Protein AF-A0A392N6J4-F1 (afdb_monomer_lite)

Foldseek 3Di:
DPPPDPPPPCPVVNVLVVVVVVVVVVCVVPVDDDPCPCVVVVVVVVVPPDPCDLVNLLVVLVVLQVPCVPPPVCVVLPNDDSVDCSVVVVCVVVPSVVVVVVVVD

Organism: NCBI:txid97028

Radius of gyration: 23.31 Å; chains: 1; bounding box: 40×46×61 Å

Structure (mmCIF, N/CA/C/O backbone):
data_AF-A0A392N6J4-F1
#
_entry.id   AF-A0A392N6J4-F1
#
loop_
_atom_site.group_PDB
_atom_site.id
_atom_site.type_symbol
_atom_site.label_atom_id
_atom_site.label_alt_id
_atom_site.label_comp_id
_atom_site.label_asym_id
_atom_site.label_entity_id
_atom_site.label_seq_id
_atom_site.pdbx_PDB_ins_code
_atom_site.Cartn_x
_atom_site.Cartn_y
_atom_site.Cartn_z
_atom_site.occupancy
_atom_site.B_iso_or_equiv
_atom_site.auth_seq_id
_atom_site.auth_comp_id
_atom_site.auth_asym_id
_atom_site.auth_atom_id
_atom_site.pdbx_PDB_model_num
ATOM 1 N N . ASP A 1 1 ? -14.105 35.590 29.726 1.00 41.31 1 ASP A N 1
ATOM 2 C CA . ASP A 1 1 ? -13.011 34.597 29.746 1.00 41.31 1 ASP A CA 1
ATOM 3 C C . ASP A 1 1 ? -13.447 33.205 30.190 1.00 41.31 1 ASP A C 1
ATOM 5 O O . ASP A 1 1 ? -13.106 32.830 31.295 1.00 41.31 1 ASP A O 1
ATOM 9 N N . LEU A 1 2 ? -14.168 32.416 29.380 1.00 47.69 2 LEU A N 1
ATOM 10 C CA . LEU A 1 2 ? -14.352 30.972 29.651 1.00 47.69 2 LEU A CA 1
ATOM 11 C C . LEU A 1 2 ? -14.646 30.183 28.356 1.00 47.69 2 LEU A C 1
ATOM 13 O O . LEU A 1 2 ? -15.606 29.426 28.284 1.00 47.69 2 LEU A O 1
ATOM 17 N N . TYR A 1 3 ? -13.824 30.348 27.320 1.00 48.25 3 TYR A N 1
ATOM 18 C CA . TYR A 1 3 ? -13.610 29.245 26.379 1.00 48.25 3 TYR A CA 1
ATOM 19 C C . TYR A 1 3 ? -12.363 28.529 26.881 1.00 48.25 3 TYR A C 1
ATOM 21 O O . TYR A 1 3 ? -11.241 28.928 26.582 1.00 48.25 3 TYR A O 1
ATOM 29 N N . GLN A 1 4 ? -12.583 27.565 27.780 1.00 53.91 4 GLN A N 1
ATOM 30 C CA . GLN A 1 4 ? -11.541 26.632 28.188 1.00 53.91 4 GLN A CA 1
ATOM 31 C C . GLN A 1 4 ? -11.026 25.954 26.924 1.00 53.91 4 GLN A C 1
ATOM 33 O O . GLN A 1 4 ? -11.802 25.464 26.106 1.00 53.91 4 GLN A O 1
ATOM 38 N N . ASN A 1 5 ? -9.716 26.045 26.768 1.00 51.06 5 ASN A N 1
ATOM 39 C CA . ASN A 1 5 ? -8.954 25.605 25.625 1.00 51.06 5 ASN A CA 1
ATOM 40 C C . ASN A 1 5 ? -9.282 24.134 25.315 1.00 51.06 5 ASN A C 1
ATOM 42 O O . ASN A 1 5 ? -8.931 23.252 26.091 1.00 51.06 5 ASN A O 1
ATOM 46 N N . THR A 1 6 ? -9.978 23.860 24.210 1.00 55.69 6 THR A N 1
ATOM 47 C CA . THR A 1 6 ? -10.277 22.488 23.755 1.00 55.69 6 THR A CA 1
ATOM 48 C C . THR A 1 6 ? -9.091 21.844 23.026 1.00 55.69 6 THR A C 1
ATOM 50 O O . THR A 1 6 ? -9.283 20.869 22.310 1.00 55.69 6 THR A O 1
ATOM 53 N N . ASP A 1 7 ? -7.885 22.393 23.205 1.00 55.31 7 ASP A N 1
ATOM 54 C CA . ASP A 1 7 ? -6.596 21.792 22.833 1.00 55.31 7 ASP A CA 1
ATOM 55 C C . ASP A 1 7 ? -6.010 20.909 23.951 1.00 55.31 7 ASP A C 1
ATOM 57 O O . ASP A 1 7 ? -4.861 20.476 23.866 1.00 55.31 7 ASP A O 1
ATOM 61 N N . GLU A 1 8 ? -6.765 20.611 25.017 1.00 61.53 8 GLU A N 1
ATOM 62 C CA . GLU A 1 8 ? -6.429 19.463 25.864 1.00 61.53 8 GLU A CA 1
ATOM 63 C C . GLU A 1 8 ? -6.686 18.189 25.057 1.00 61.53 8 GLU A C 1
ATOM 65 O O . GLU A 1 8 ? -7.783 17.628 25.049 1.00 61.53 8 GLU A O 1
ATOM 70 N N . GLU A 1 9 ? -5.655 17.774 24.321 1.00 62.19 9 GLU A N 1
ATOM 71 C CA . GLU A 1 9 ? -5.562 16.477 23.673 1.00 62.19 9 GLU A CA 1
ATOM 72 C C . GLU A 1 9 ? -5.926 15.416 24.716 1.00 62.19 9 GLU A C 1
ATOM 74 O O . GLU A 1 9 ? -5.193 15.173 25.678 1.00 62.19 9 GLU A O 1
ATOM 79 N N . VAL A 1 10 ? -7.132 14.858 24.594 1.00 66.50 10 VAL A N 1
ATOM 80 C CA . VAL A 1 10 ? -7.618 13.849 25.529 1.00 66.50 10 VAL A CA 1
ATOM 81 C C . VAL A 1 10 ? -6.700 12.648 25.383 1.00 66.50 10 VAL A C 1
ATOM 83 O O . VAL A 1 10 ? -6.798 11.907 24.406 1.00 66.50 10 VAL A O 1
ATOM 86 N N . ASP A 1 11 ? -5.818 12.466 26.366 1.00 72.81 11 ASP A N 1
ATOM 87 C CA . ASP A 1 11 ? -4.921 11.322 26.421 1.00 72.81 11 ASP A CA 1
ATOM 88 C C . ASP A 1 11 ? -5.754 10.043 26.282 1.00 72.81 11 ASP A C 1
ATOM 90 O O . ASP A 1 11 ? -6.692 9.778 27.047 1.00 72.81 11 ASP A O 1
ATOM 94 N N . PHE A 1 12 ? -5.438 9.258 25.256 1.00 73.69 12 PHE A N 1
ATOM 95 C CA . PHE A 1 12 ? -6.169 8.044 24.931 1.00 73.69 12 PHE A CA 1
ATOM 96 C C . PHE A 1 12 ? -6.199 7.082 26.127 1.00 73.69 12 PHE A C 1
ATOM 98 O O . PHE A 1 12 ? -7.211 6.420 26.380 1.00 73.69 12 PHE A O 1
ATOM 105 N N . GLU A 1 13 ? -5.127 7.054 26.927 1.00 75.06 13 GLU A N 1
ATOM 106 C CA . GLU A 1 13 ? -5.066 6.244 28.139 1.00 75.06 13 GLU A CA 1
ATOM 107 C C . GLU A 1 13 ? -6.063 6.733 29.203 1.00 75.06 13 GLU A C 1
ATOM 109 O O . GLU A 1 13 ? -6.730 5.925 29.864 1.00 75.06 13 GLU A O 1
ATOM 114 N N . LEU A 1 14 ? -6.223 8.051 29.343 1.00 78.06 14 LEU A N 1
ATOM 115 C CA . LEU A 1 14 ? -7.209 8.657 30.230 1.00 78.06 14 LEU A CA 1
ATOM 116 C C . LEU A 1 14 ? -8.639 8.326 29.783 1.00 78.06 14 LEU A C 1
ATOM 118 O O . LEU A 1 14 ? -9.451 7.902 30.612 1.00 78.06 14 LEU A O 1
ATOM 122 N N . PHE A 1 15 ? -8.933 8.436 28.485 1.00 82.12 15 PHE A N 1
ATOM 123 C CA . PHE A 1 15 ? -10.226 8.044 27.920 1.00 82.12 15 PHE A CA 1
ATOM 124 C C . PHE A 1 15 ? -10.555 6.575 28.226 1.00 82.12 15 PHE A C 1
ATOM 126 O O . PHE A 1 15 ? -11.631 6.275 28.755 1.00 82.12 15 PHE A O 1
ATOM 133 N N . LEU A 1 16 ? -9.615 5.656 27.977 1.00 80.94 16 LEU A N 1
ATOM 134 C CA . LEU A 1 16 ? -9.808 4.230 28.248 1.00 80.94 16 LEU A CA 1
ATOM 135 C C . LEU A 1 16 ? -10.042 3.949 29.735 1.00 80.94 16 LEU A C 1
ATOM 137 O O . LEU A 1 16 ? -10.940 3.179 30.088 1.00 80.94 16 LEU A O 1
ATOM 141 N N . LYS A 1 17 ? -9.280 4.595 30.625 1.00 78.50 17 LYS A N 1
ATOM 142 C CA . LYS A 1 17 ? -9.464 4.472 32.080 1.00 78.50 17 LYS A CA 1
ATOM 143 C C . LYS A 1 17 ? -10.861 4.912 32.510 1.00 78.50 17 LYS A C 1
ATOM 145 O O . LYS A 1 17 ? -11.483 4.236 33.333 1.00 78.50 17 LYS A O 1
ATOM 150 N N . VAL A 1 18 ? -11.361 6.026 31.975 1.00 83.00 18 VAL A N 1
ATOM 151 C CA . VAL A 1 18 ? -12.706 6.534 32.287 1.00 83.00 18 VAL A CA 1
ATOM 152 C C . VAL A 1 18 ? -13.783 5.598 31.736 1.00 83.00 18 VAL A C 1
ATOM 154 O O . VAL A 1 18 ? -14.699 5.228 32.472 1.00 83.00 18 VAL A O 1
ATOM 157 N N . TYR A 1 19 ? -13.644 5.142 30.490 1.00 80.19 19 TYR A N 1
ATOM 158 C CA . TYR A 1 19 ? -14.582 4.214 29.858 1.00 80.19 19 TYR A CA 1
ATOM 159 C 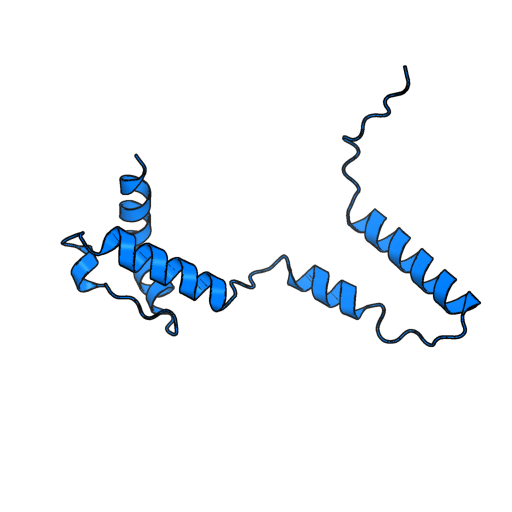C . TYR A 1 19 ? -14.698 2.888 30.625 1.00 80.19 19 TYR A C 1
ATOM 161 O O . TYR A 1 19 ? -15.805 2.439 30.929 1.00 80.19 19 TYR A O 1
ATOM 169 N N . LEU A 1 20 ? -13.566 2.292 31.018 1.00 78.81 20 LEU A N 1
ATOM 170 C CA . LEU A 1 20 ? -13.549 1.057 31.806 1.00 78.81 20 LEU A CA 1
ATOM 171 C C . LEU A 1 20 ? -14.256 1.235 33.153 1.00 78.81 20 LEU A C 1
ATOM 173 O O . LEU A 1 20 ? -15.054 0.384 33.542 1.00 78.81 20 LEU A O 1
ATOM 177 N N . LYS A 1 21 ? -14.013 2.353 33.848 1.00 81.00 21 LYS A N 1
ATOM 178 C CA . LYS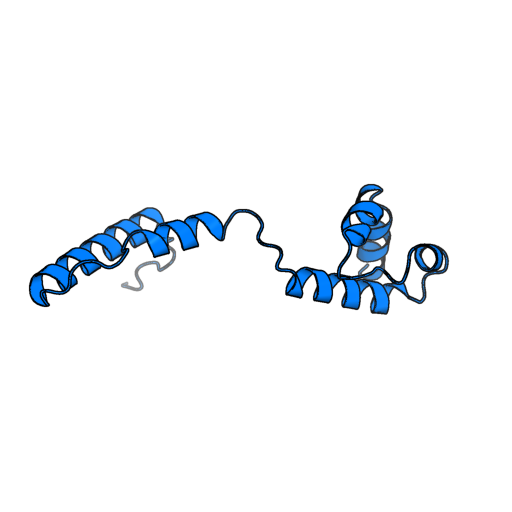 A 1 21 ? -14.692 2.671 35.116 1.00 81.00 21 LYS A CA 1
ATOM 179 C C . LYS A 1 21 ? -16.201 2.838 34.942 1.00 81.00 21 LYS A C 1
ATOM 181 O O . LYS A 1 21 ? -16.970 2.404 35.796 1.00 81.00 21 LYS A O 1
ATOM 186 N N . LEU A 1 22 ? -16.637 3.454 33.847 1.00 81.81 22 LEU A N 1
ATOM 187 C CA . LEU A 1 22 ? -18.057 3.629 33.560 1.00 81.81 22 LEU A CA 1
ATOM 188 C C . LEU A 1 22 ? -18.734 2.287 33.255 1.00 81.81 22 LEU A C 1
ATOM 190 O O . LEU A 1 22 ? -19.823 2.015 33.757 1.00 81.81 22 LEU A O 1
ATOM 194 N N . GLN A 1 23 ? -18.072 1.416 32.492 1.00 73.31 23 GLN A N 1
ATOM 195 C CA . GLN A 1 23 ? -18.593 0.094 32.155 1.00 73.31 23 GLN A CA 1
ATOM 196 C C . GLN A 1 23 ? -18.694 -0.821 33.385 1.00 73.31 23 GLN A C 1
ATOM 198 O O . GLN A 1 23 ? -19.703 -1.506 33.556 1.00 73.31 23 GLN A O 1
ATOM 203 N N . THR A 1 24 ? -17.700 -0.815 34.283 1.00 70.88 24 THR A N 1
ATOM 204 C CA . THR A 1 24 ? -17.785 -1.584 35.538 1.00 70.88 24 THR A CA 1
ATOM 205 C C . THR A 1 24 ? -18.926 -1.094 36.428 1.00 70.88 24 THR A C 1
ATOM 207 O O . THR A 1 24 ? -19.634 -1.909 37.022 1.00 70.88 24 THR A O 1
ATOM 210 N N . PHE A 1 25 ? -19.160 0.218 36.471 1.00 70.81 25 PHE A N 1
ATOM 211 C C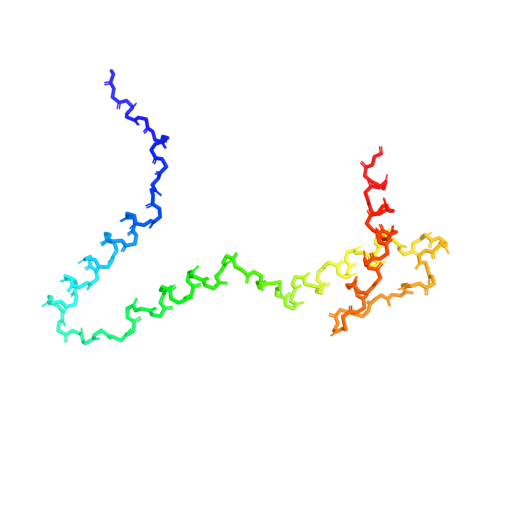A . PHE A 1 25 ? -20.249 0.817 37.240 1.00 70.81 25 PHE A CA 1
ATOM 212 C C . PHE A 1 25 ? -21.637 0.573 36.622 1.00 70.81 25 PHE A C 1
ATOM 214 O O . PHE A 1 25 ? -22.614 0.353 37.336 1.00 70.81 25 PHE A O 1
ATOM 221 N N . ALA A 1 26 ? -21.747 0.564 35.292 1.00 68.06 26 ALA A N 1
ATOM 222 C CA . ALA A 1 26 ? -22.987 0.215 34.600 1.00 68.06 26 ALA A CA 1
ATOM 223 C C . ALA A 1 26 ? -23.362 -1.263 34.818 1.00 68.06 26 ALA A C 1
ATOM 225 O O . ALA A 1 26 ? -24.528 -1.585 35.067 1.00 68.06 26 ALA A O 1
ATOM 226 N N . ASN A 1 27 ? -22.369 -2.156 34.798 1.00 63.03 27 ASN A N 1
ATOM 227 C CA . ASN A 1 27 ? -22.570 -3.586 35.035 1.00 63.03 27 ASN A CA 1
ATOM 228 C C . ASN A 1 27 ? -22.983 -3.886 36.487 1.00 63.03 27 ASN A C 1
ATOM 230 O O . ASN A 1 27 ? -23.817 -4.763 36.711 1.00 63.03 27 ASN A O 1
ATOM 234 N N . SER A 1 28 ? -22.476 -3.132 37.473 1.00 62.72 28 SER A N 1
ATOM 235 C CA . SER A 1 28 ? -22.867 -3.315 38.881 1.00 62.72 28 SER A CA 1
ATOM 236 C C . SER A 1 28 ? -24.318 -2.911 39.167 1.00 62.72 28 SER A C 1
ATOM 238 O O . SER A 1 28 ? -24.945 -3.488 40.051 1.00 62.72 28 SER A O 1
ATOM 240 N N . ARG A 1 29 ? -24.883 -1.967 38.399 1.00 63.78 29 ARG A N 1
ATOM 241 C CA . ARG A 1 29 ? -26.292 -1.549 38.524 1.00 63.78 29 ARG A CA 1
ATOM 242 C C . ARG A 1 29 ? -27.283 -2.433 37.768 1.00 63.78 29 ARG A C 1
ATOM 244 O O . ARG A 1 29 ? -28.452 -2.457 38.133 1.00 63.78 29 ARG A O 1
ATOM 251 N N . THR A 1 30 ? -26.848 -3.116 36.710 1.00 60.91 30 THR A N 1
ATOM 252 C CA . THR A 1 30 ? -27.745 -3.840 35.786 1.00 60.91 30 THR A CA 1
ATOM 253 C C . THR A 1 30 ? -27.665 -5.363 35.904 1.00 60.91 30 THR A C 1
ATOM 255 O O . THR A 1 30 ? -28.425 -6.061 35.239 1.00 60.91 30 THR A O 1
ATOM 258 N N . GLY A 1 31 ? -26.767 -5.901 36.741 1.00 56.06 31 GLY A N 1
ATOM 259 C CA . GLY A 1 31 ? -26.637 -7.346 36.976 1.00 56.06 31 GLY A CA 1
ATOM 260 C C . GLY A 1 31 ? -26.163 -8.152 35.758 1.00 56.06 31 GLY A C 1
ATOM 261 O O . GLY A 1 31 ? -26.161 -9.380 35.801 1.00 56.06 31 GLY A O 1
ATOM 262 N N . SER A 1 32 ? -25.753 -7.491 34.671 1.00 57.31 32 SER A N 1
ATOM 263 C CA . SER A 1 32 ? -25.222 -8.151 33.478 1.00 57.31 32 SER A CA 1
ATOM 264 C C . SER A 1 32 ? -23.753 -8.522 33.677 1.00 57.31 32 SER A C 1
ATOM 266 O O . SER A 1 32 ? -22.904 -7.658 33.902 1.00 57.31 32 SER A O 1
ATOM 268 N N . SER A 1 33 ? -23.434 -9.818 33.575 1.00 57.00 33 SER A N 1
ATOM 269 C CA . SER A 1 33 ? -22.046 -10.292 33.555 1.00 57.00 33 SER A CA 1
ATOM 270 C C . SER A 1 33 ? -21.267 -9.653 32.398 1.00 57.00 33 SER A C 1
ATOM 272 O O . SER A 1 33 ? -21.792 -9.573 31.283 1.00 57.00 33 SER A O 1
ATOM 274 N N . PRO A 1 34 ? -20.005 -9.239 32.616 1.00 56.53 34 PRO A N 1
ATOM 275 C CA . PRO A 1 34 ? -19.225 -8.546 31.605 1.00 56.53 34 PRO A CA 1
ATOM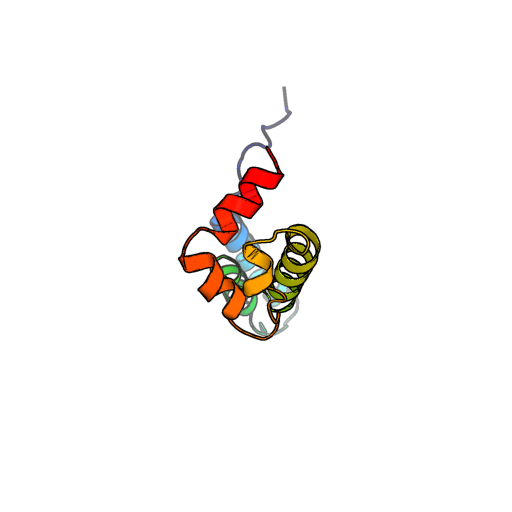 276 C C . PRO A 1 34 ? -18.822 -9.532 30.506 1.00 56.53 34 PRO A C 1
ATOM 278 O O . PRO A 1 34 ? -17.820 -10.238 30.610 1.00 56.53 34 PRO A O 1
ATOM 281 N N . LYS A 1 35 ? -19.598 -9.591 29.423 1.00 58.25 35 LYS A N 1
ATOM 282 C CA . LYS A 1 35 ? -19.162 -10.251 28.191 1.00 58.25 35 LYS A CA 1
ATOM 283 C C . LYS A 1 35 ? -18.089 -9.372 27.541 1.00 58.25 35 LYS A C 1
ATOM 285 O O . LYS A 1 35 ? -18.400 -8.457 26.792 1.00 58.25 35 LYS A O 1
ATOM 290 N N . ASN A 1 36 ? -16.826 -9.669 27.850 1.00 57.34 36 ASN A N 1
ATOM 291 C CA . ASN A 1 36 ? -15.634 -9.208 27.129 1.00 57.34 36 ASN A CA 1
ATOM 292 C C . ASN A 1 36 ? -15.418 -7.680 27.052 1.00 57.34 36 ASN A C 1
ATOM 294 O O . ASN A 1 36 ? -15.182 -7.134 25.976 1.00 57.34 36 ASN A O 1
ATOM 298 N N . SER A 1 37 ? -15.373 -6.995 28.197 1.00 55.84 37 SER A N 1
ATOM 299 C CA . SER A 1 37 ? -14.927 -5.588 28.297 1.00 55.84 37 SER A CA 1
ATOM 300 C C . SER A 1 37 ? -13.543 -5.328 27.674 1.00 55.84 37 SER A C 1
ATOM 302 O O . SER A 1 37 ? -13.272 -4.243 27.166 1.00 55.84 37 SER A O 1
ATOM 304 N N . SER A 1 38 ? -12.674 -6.342 27.654 1.00 55.41 38 SER A N 1
ATOM 305 C CA . SER A 1 38 ? -11.334 -6.282 27.061 1.00 55.41 38 SER A CA 1
ATOM 306 C C . SER A 1 38 ? -11.283 -6.580 25.558 1.00 55.41 38 SER A C 1
ATOM 308 O O . SER A 1 38 ? -10.242 -6.351 24.945 1.00 55.41 38 SER A O 1
ATOM 310 N N . ALA A 1 39 ? -12.366 -7.057 24.927 1.00 56.91 39 ALA A N 1
ATOM 311 C CA . ALA A 1 39 ? -12.372 -7.294 23.477 1.00 56.91 39 ALA A CA 1
ATOM 312 C C . ALA A 1 39 ? -12.275 -5.986 22.679 1.00 56.91 39 ALA A C 1
ATOM 314 O O . ALA A 1 39 ? -11.632 -5.965 21.634 1.00 56.91 39 ALA A O 1
ATOM 315 N N . PHE A 1 40 ? -12.827 -4.887 23.202 1.00 58.00 40 PHE A N 1
ATOM 316 C CA . PHE A 1 40 ? -12.655 -3.561 22.608 1.00 58.00 40 PHE A CA 1
ATOM 317 C C . PHE A 1 40 ? -11.214 -3.046 22.740 1.00 58.00 40 PHE A C 1
ATOM 319 O O . PHE A 1 40 ? -10.691 -2.465 21.798 1.00 58.00 40 PHE A O 1
ATOM 326 N N . LEU A 1 41 ? -10.538 -3.316 23.865 1.00 56.56 41 LEU A N 1
ATOM 327 C CA . LEU A 1 41 ? -9.114 -2.986 24.025 1.00 56.56 41 LEU A CA 1
ATOM 328 C C . LEU A 1 41 ? -8.249 -3.779 23.042 1.00 56.56 41 LEU A C 1
ATOM 330 O O . LEU A 1 41 ? -7.354 -3.214 22.427 1.00 56.56 41 LEU A O 1
ATOM 334 N N . LYS A 1 42 ? -8.560 -5.065 22.832 1.00 53.78 42 LYS A N 1
ATOM 335 C CA . LYS A 1 42 ? -7.912 -5.865 21.785 1.00 53.78 42 LYS A CA 1
ATOM 336 C C . LYS A 1 42 ? -8.160 -5.275 20.399 1.00 53.78 42 LYS A C 1
ATOM 338 O O . LYS A 1 42 ? -7.211 -5.174 19.638 1.00 53.78 42 LYS A O 1
ATOM 343 N N . ALA A 1 43 ? -9.383 -4.833 20.104 1.00 49.53 43 ALA A N 1
ATOM 344 C CA . ALA A 1 43 ? -9.697 -4.178 18.838 1.00 49.53 43 ALA A CA 1
ATOM 345 C C . ALA A 1 43 ? -8.911 -2.865 18.659 1.00 49.53 43 ALA A C 1
ATOM 347 O O . ALA A 1 43 ? -8.276 -2.678 17.629 1.00 49.53 43 ALA A O 1
ATOM 348 N N . ALA A 1 44 ? -8.867 -1.997 19.673 1.00 50.59 44 ALA A N 1
ATOM 349 C CA . ALA A 1 44 ? -8.171 -0.712 19.602 1.00 50.59 44 ALA A CA 1
ATOM 350 C C . ALA A 1 44 ? -6.639 -0.853 19.518 1.00 50.59 44 ALA A C 1
ATOM 352 O O . ALA A 1 44 ? -5.996 -0.103 18.789 1.00 50.59 44 ALA A O 1
ATOM 353 N N . THR A 1 45 ? -6.044 -1.842 20.198 1.00 47.56 45 THR A N 1
ATOM 354 C CA . THR A 1 45 ? -4.608 -2.144 20.064 1.00 47.56 45 THR A CA 1
ATOM 355 C C . THR A 1 45 ? -4.270 -2.781 18.707 1.00 47.56 45 THR A C 1
ATOM 357 O O . THR A 1 45 ? -3.141 -2.644 18.248 1.00 47.56 45 THR A O 1
ATOM 360 N N . THR A 1 46 ? -5.227 -3.413 18.014 1.00 48.72 46 THR A N 1
ATOM 361 C CA . THR A 1 46 ? -5.014 -3.934 16.647 1.00 48.72 46 THR A CA 1
ATOM 362 C C . THR A 1 46 ? -5.199 -2.896 15.536 1.00 48.72 46 THR A C 1
ATOM 364 O O . THR A 1 46 ? -4.683 -3.099 14.443 1.00 48.72 46 THR A O 1
ATOM 367 N N . THR A 1 47 ? -5.869 -1.765 15.785 1.00 48.44 47 THR A N 1
ATOM 368 C CA . THR A 1 47 ? -6.139 -0.762 14.733 1.00 48.44 47 THR A CA 1
ATOM 369 C C . THR A 1 47 ? -4.931 0.123 14.393 1.00 48.44 47 THR A C 1
ATOM 371 O O . THR A 1 47 ? -4.938 0.784 13.361 1.00 48.44 47 THR A O 1
ATOM 374 N N . LEU A 1 48 ? -3.874 0.136 15.215 1.00 51.25 48 LEU A N 1
ATOM 375 C CA . LEU A 1 48 ? -2.702 1.004 15.002 1.00 51.25 48 LEU A CA 1
ATOM 376 C C . LEU A 1 48 ? -1.484 0.318 14.362 1.00 51.25 48 LEU A C 1
ATOM 378 O O . LEU A 1 48 ? -0.482 0.982 14.117 1.00 51.25 48 LEU A O 1
ATOM 382 N N . LEU A 1 49 ? -1.551 -0.980 14.047 1.00 51.09 49 LEU A N 1
ATOM 383 C CA . LEU A 1 49 ? -0.454 -1.707 13.397 1.00 51.09 49 LEU A CA 1
ATOM 384 C C . LEU A 1 49 ? -0.987 -2.503 12.194 1.00 51.09 49 LEU A C 1
ATOM 386 O O . LEU A 1 49 ? -1.314 -3.675 12.310 1.00 51.09 49 LEU A O 1
ATOM 390 N N . HIS A 1 50 ? -1.071 -1.856 11.029 1.00 46.50 50 HIS A N 1
ATOM 391 C CA . HIS A 1 50 ? -1.184 -2.495 9.707 1.00 46.50 50 HIS A CA 1
ATOM 392 C C . HIS A 1 50 ? -2.316 -3.518 9.509 1.00 46.50 50 HIS A C 1
ATOM 394 O O . HIS A 1 50 ? -2.062 -4.694 9.258 1.00 46.50 50 HIS A O 1
ATOM 400 N N . THR A 1 51 ? -3.568 -3.067 9.470 1.00 50.53 51 THR A N 1
ATOM 401 C CA . THR A 1 51 ? -4.575 -3.791 8.677 1.00 50.53 51 THR A CA 1
ATOM 402 C C . THR A 1 51 ? -4.821 -2.998 7.402 1.00 50.53 51 THR A C 1
ATOM 404 O O . THR A 1 51 ? -5.809 -2.286 7.310 1.00 50.53 51 THR A O 1
ATOM 407 N N . ILE A 1 52 ? -3.901 -3.069 6.431 1.00 61.41 52 ILE A N 1
ATOM 408 C CA . ILE A 1 52 ? -4.281 -2.725 5.054 1.00 61.41 52 ILE A CA 1
ATOM 409 C C . ILE A 1 52 ? -5.332 -3.769 4.688 1.00 61.41 52 ILE A C 1
ATOM 411 O O . ILE A 1 52 ? -5.007 -4.948 4.538 1.00 61.41 52 ILE A O 1
ATOM 415 N N . SER A 1 53 ? -6.598 -3.371 4.654 1.00 69.44 53 SER A N 1
ATOM 416 C CA . SER A 1 53 ? -7.683 -4.282 4.311 1.00 69.44 53 SER A CA 1
ATOM 417 C C . SER A 1 53 ? -7.519 -4.760 2.866 1.00 69.44 53 SER A C 1
ATOM 419 O O . SER A 1 53 ? -7.031 -4.022 2.006 1.00 69.44 53 SER A O 1
ATOM 421 N N . GLU A 1 54 ? -7.949 -5.988 2.561 1.00 73.75 54 GLU A N 1
ATOM 422 C CA . GLU A 1 54 ? -7.954 -6.483 1.174 1.00 73.75 54 GLU A CA 1
ATOM 423 C C . GLU A 1 54 ? -8.744 -5.543 0.247 1.00 73.75 54 GLU A C 1
ATOM 425 O O . GLU A 1 54 ? -8.363 -5.337 -0.905 1.00 73.75 54 GLU A O 1
ATOM 430 N N . SER A 1 55 ? -9.780 -4.885 0.778 1.00 77.62 55 SER A N 1
ATOM 431 C CA . SER A 1 55 ? -10.516 -3.821 0.094 1.00 77.62 55 SER A CA 1
ATOM 432 C C . SER A 1 55 ? -9.658 -2.598 -0.231 1.00 77.62 55 SER A C 1
ATOM 434 O O . SER A 1 55 ? -9.722 -2.104 -1.354 1.00 77.62 55 SER A O 1
ATOM 436 N N . GLU A 1 56 ? -8.839 -2.108 0.703 1.00 81.06 56 GLU A N 1
ATOM 437 C CA . GLU A 1 56 ? -7.941 -0.974 0.448 1.00 81.06 56 GLU A CA 1
ATOM 438 C C . GLU A 1 56 ? -6.870 -1.343 -0.570 1.00 81.06 56 GLU A C 1
ATOM 440 O O . GLU A 1 56 ? -6.649 -0.596 -1.520 1.00 81.06 56 GLU A O 1
ATOM 445 N N . LYS A 1 57 ? -6.265 -2.528 -0.431 1.00 84.44 57 LYS A N 1
ATOM 446 C CA . LYS A 1 57 ? -5.305 -3.054 -1.407 1.00 84.44 57 LYS A CA 1
ATOM 447 C C . LYS A 1 57 ? -5.924 -3.120 -2.803 1.00 84.44 57 LYS A C 1
ATOM 449 O O . LYS A 1 57 ? -5.325 -2.625 -3.754 1.00 84.44 57 LYS A O 1
ATOM 454 N N . SER A 1 58 ? -7.138 -3.657 -2.923 1.00 82.69 58 SER A N 1
ATOM 455 C CA . SER A 1 58 ? -7.859 -3.701 -4.196 1.00 82.69 58 SER A CA 1
ATOM 456 C C . SER A 1 58 ? -8.143 -2.307 -4.755 1.00 82.69 58 SER A C 1
ATOM 458 O O . SER A 1 58 ? -8.069 -2.106 -5.969 1.00 82.69 58 SER A O 1
ATOM 460 N N . SER A 1 59 ? -8.444 -1.340 -3.887 1.00 84.75 59 SER A N 1
ATOM 461 C CA . SER A 1 59 ? -8.675 0.052 -4.273 1.00 84.75 59 SER A CA 1
ATOM 462 C C . SER A 1 59 ? -7.393 0.707 -4.805 1.00 84.75 59 SER A C 1
ATOM 464 O O . SER A 1 59 ? -7.412 1.318 -5.872 1.00 84.75 59 SER A O 1
ATOM 466 N N . TYR A 1 60 ? -6.252 0.497 -4.136 1.00 84.81 60 TYR A N 1
ATOM 467 C CA . TYR A 1 60 ? -4.949 0.991 -4.592 1.00 84.81 60 TYR A CA 1
ATOM 468 C C . TYR A 1 60 ? -4.525 0.363 -5.914 1.00 84.81 60 TYR A C 1
ATOM 470 O O . TYR A 1 60 ? -4.140 1.086 -6.827 1.00 84.81 60 TYR A O 1
ATOM 478 N N . VAL A 1 61 ? -4.645 -0.960 -6.050 1.00 87.38 61 VAL A N 1
ATOM 479 C CA . VAL A 1 61 ? -4.332 -1.658 -7.304 1.00 87.38 61 VAL A CA 1
ATOM 480 C C . VAL A 1 61 ? -5.210 -1.152 -8.444 1.00 87.38 61 VAL A C 1
ATOM 482 O O . VAL A 1 61 ? -4.697 -0.853 -9.515 1.00 87.38 61 VAL A O 1
ATOM 485 N N . THR A 1 62 ? -6.512 -0.973 -8.214 1.00 86.94 62 THR A N 1
ATOM 486 C CA . THR A 1 62 ? -7.423 -0.425 -9.232 1.00 86.94 62 THR A CA 1
ATOM 487 C C . THR A 1 62 ? -7.022 0.993 -9.638 1.00 86.94 62 THR A C 1
ATOM 489 O O . THR A 1 62 ? -6.968 1.296 -10.830 1.00 86.94 62 THR A O 1
ATOM 492 N N . HIS A 1 63 ? -6.702 1.851 -8.667 1.00 86.88 63 HIS A N 1
ATOM 493 C CA . HIS A 1 63 ? -6.287 3.226 -8.929 1.00 86.88 63 HIS A CA 1
ATOM 494 C C . HIS A 1 63 ? -4.970 3.284 -9.715 1.00 86.88 63 HIS A C 1
ATOM 496 O O . HIS A 1 63 ? -4.893 3.965 -10.733 1.00 86.88 63 HIS A O 1
ATOM 502 N N . ILE A 1 64 ? -3.966 2.511 -9.296 1.00 85.56 64 ILE A N 1
ATOM 503 C CA . ILE A 1 64 ? -2.659 2.409 -9.957 1.00 85.56 64 ILE A CA 1
ATOM 504 C C . ILE A 1 64 ? -2.809 1.853 -11.374 1.00 85.56 64 ILE A C 1
ATOM 506 O O . ILE A 1 64 ? -2.291 2.450 -12.314 1.00 85.56 64 ILE A O 1
ATOM 510 N N . ASN A 1 65 ? -3.555 0.757 -11.541 1.00 86.94 65 ASN A N 1
ATOM 511 C CA . ASN A 1 65 ? -3.796 0.145 -12.844 1.00 86.94 65 ASN A CA 1
ATOM 512 C C . ASN A 1 65 ? -4.475 1.126 -13.798 1.00 86.94 65 ASN A C 1
ATOM 514 O O . ASN A 1 65 ? -4.101 1.182 -14.960 1.00 86.94 65 ASN A O 1
ATOM 518 N N . HIS A 1 66 ? -5.454 1.908 -13.336 1.00 85.00 66 HIS A N 1
ATOM 519 C CA . HIS A 1 66 ? -6.112 2.897 -14.186 1.00 85.00 66 HIS A CA 1
ATOM 520 C C . HIS A 1 66 ? -5.166 4.050 -14.543 1.00 85.00 66 HIS A C 1
ATOM 522 O O . HIS A 1 66 ? -5.027 4.402 -15.713 1.00 85.00 66 HIS A O 1
ATOM 528 N N . TYR A 1 67 ? -4.492 4.605 -13.539 1.00 82.25 67 TYR A N 1
ATOM 529 C CA . TYR A 1 67 ? -3.722 5.837 -13.661 1.00 82.25 67 TYR A CA 1
ATOM 530 C C . TYR A 1 67 ? -2.396 5.656 -14.411 1.00 82.25 67 TYR A C 1
ATOM 532 O O . TYR A 1 67 ? -2.025 6.503 -15.215 1.00 82.25 67 TYR A O 1
ATOM 540 N N . LEU A 1 68 ? -1.712 4.527 -14.208 1.00 81.88 68 LEU A N 1
ATOM 541 C CA . LEU A 1 68 ? -0.429 4.216 -14.848 1.00 81.88 68 LEU A CA 1
ATOM 542 C C . LEU A 1 68 ? -0.582 3.308 -16.083 1.00 81.88 68 LEU A C 1
ATOM 544 O O . LEU A 1 68 ? 0.419 2.933 -16.686 1.00 81.88 68 LEU A O 1
ATOM 548 N N . SER A 1 69 ? -1.816 2.982 -16.502 1.00 78.38 69 SER A N 1
ATOM 549 C CA . SER A 1 69 ? -2.089 2.133 -17.682 1.00 78.38 69 SER A CA 1
ATOM 550 C C . SER A 1 69 ? -1.477 2.644 -18.989 1.00 78.38 69 SER A C 1
ATOM 552 O O . SER A 1 69 ? -1.269 1.860 -19.912 1.00 78.38 69 SER A O 1
ATOM 554 N N . GLN A 1 70 ? -1.228 3.950 -19.090 1.00 76.94 70 GLN A N 1
ATOM 555 C CA . GLN A 1 70 ? -0.730 4.601 -20.303 1.00 76.94 70 GLN A CA 1
ATOM 556 C C . GLN A 1 70 ? 0.795 4.777 -20.317 1.00 76.94 70 GLN A C 1
ATOM 558 O O . GLN A 1 70 ? 1.335 5.281 -21.300 1.00 76.94 70 GLN A O 1
ATOM 563 N N . ASP A 1 71 ? 1.496 4.374 -19.256 1.00 81.00 71 ASP A N 1
ATOM 564 C CA . ASP A 1 71 ? 2.946 4.516 -19.159 1.00 81.00 71 ASP A CA 1
ATOM 565 C C . ASP A 1 71 ? 3.662 3.345 -19.861 1.00 81.00 71 ASP A C 1
ATOM 567 O O . ASP A 1 71 ? 3.481 2.179 -19.507 1.00 81.00 71 ASP A O 1
ATOM 571 N N . GLU A 1 72 ? 4.487 3.643 -20.873 1.00 79.69 72 GLU A N 1
ATOM 572 C CA . GLU A 1 72 ? 5.178 2.632 -21.694 1.00 79.69 72 GLU A CA 1
ATOM 573 C C . GLU A 1 72 ? 6.139 1.737 -20.894 1.00 79.69 72 GLU A C 1
ATOM 575 O O . GLU A 1 72 ? 6.394 0.592 -21.284 1.00 79.69 72 GLU A O 1
ATOM 580 N N . PHE A 1 73 ? 6.681 2.238 -19.781 1.00 80.19 73 PHE A N 1
ATOM 581 C CA . PHE A 1 73 ? 7.603 1.496 -18.931 1.00 80.19 73 PHE A CA 1
ATOM 582 C C . PHE A 1 73 ? 6.841 0.564 -17.981 1.00 80.19 73 PHE A C 1
ATOM 584 O O . PHE A 1 73 ? 7.183 -0.617 -17.861 1.00 80.19 73 PHE A O 1
ATOM 591 N N . LEU A 1 74 ? 5.774 1.067 -17.353 1.00 78.31 74 LEU A N 1
ATOM 592 C CA . LEU A 1 74 ? 4.957 0.310 -16.402 1.00 78.31 74 LEU A CA 1
ATOM 593 C C . LEU A 1 74 ? 3.965 -0.649 -17.065 1.00 78.31 74 LEU A C 1
ATOM 595 O O . LEU A 1 74 ? 3.553 -1.610 -16.424 1.00 78.31 74 LEU A O 1
ATOM 599 N N . ASN A 1 75 ? 3.661 -0.490 -18.354 1.00 79.25 75 ASN A N 1
ATOM 600 C CA . ASN A 1 75 ? 2.805 -1.415 -19.106 1.00 79.25 75 ASN A CA 1
ATOM 601 C C . ASN A 1 75 ? 3.323 -2.871 -19.094 1.00 79.25 75 ASN A C 1
ATOM 603 O O . ASN A 1 75 ? 2.560 -3.813 -19.260 1.00 79.25 75 ASN A O 1
ATOM 607 N N . LYS A 1 76 ? 4.624 -3.090 -18.851 1.00 82.25 76 LYS A N 1
ATOM 608 C CA . LYS A 1 76 ? 5.198 -4.442 -18.688 1.00 82.25 76 LYS A CA 1
ATOM 609 C C . LYS A 1 76 ? 4.859 -5.100 -17.346 1.00 82.25 76 LYS A C 1
ATOM 611 O O . LYS A 1 76 ? 4.989 -6.314 -17.222 1.00 82.25 76 LYS A O 1
ATOM 616 N N . TYR A 1 77 ? 4.480 -4.294 -16.359 1.00 77.25 77 TYR A N 1
ATOM 617 C CA . TYR A 1 77 ? 4.195 -4.692 -14.980 1.00 77.25 77 TYR A CA 1
ATOM 618 C C . TYR A 1 77 ? 2.706 -4.552 -14.623 1.00 77.25 77 TYR A C 1
ATOM 620 O O . TYR A 1 77 ? 2.297 -4.965 -13.541 1.00 77.25 77 TYR A O 1
ATOM 628 N N . LEU A 1 78 ? 1.900 -3.973 -15.519 1.00 82.50 78 LEU A N 1
ATOM 629 C CA . LEU A 1 78 ? 0.456 -3.801 -15.383 1.00 82.50 78 LEU A CA 1
ATOM 630 C C . LEU A 1 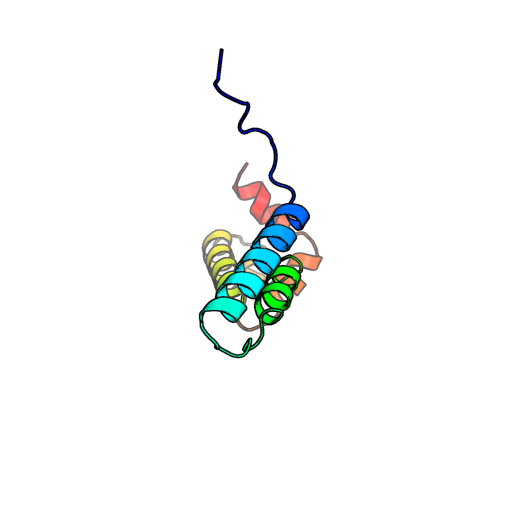78 ? -0.290 -4.760 -16.334 1.00 82.50 78 LEU A C 1
ATOM 632 O O . LEU A 1 78 ? 0.214 -5.062 -17.414 1.00 82.50 78 LEU A O 1
ATOM 636 N N . PRO A 1 79 ? -1.514 -5.199 -15.991 1.00 85.31 79 PRO A N 1
ATOM 637 C CA . PRO A 1 79 ? -2.250 -4.898 -14.763 1.00 85.31 79 PRO A CA 1
ATOM 638 C C . PRO A 1 79 ? -1.794 -5.757 -13.576 1.00 85.31 79 PRO A C 1
ATOM 640 O O . PRO A 1 79 ? -1.577 -6.957 -13.715 1.00 85.31 79 PRO A O 1
ATOM 643 N N . ILE A 1 80 ? -1.716 -5.139 -12.398 1.00 84.88 80 ILE A N 1
ATOM 644 C CA . ILE A 1 80 ? -1.435 -5.828 -11.132 1.00 84.88 80 ILE A CA 1
ATOM 645 C C . ILE A 1 80 ? -2.711 -6.514 -10.647 1.00 84.88 80 ILE A C 1
ATOM 647 O O . ILE A 1 80 ? -3.791 -5.913 -10.696 1.00 84.88 80 ILE A O 1
ATOM 651 N N . ASP A 1 81 ? -2.595 -7.743 -10.147 1.00 84.31 81 ASP A N 1
ATOM 652 C CA . ASP A 1 81 ? -3.722 -8.452 -9.545 1.00 84.31 81 ASP A CA 1
ATOM 653 C C . ASP A 1 81 ? -3.932 -7.999 -8.077 1.00 84.31 81 ASP A C 1
ATOM 655 O O . ASP A 1 81 ? -3.026 -8.111 -7.247 1.00 84.31 81 ASP A O 1
ATOM 659 N N . PRO A 1 82 ? -5.122 -7.482 -7.704 1.00 81.31 82 PRO A N 1
ATOM 660 C CA . PRO A 1 82 ? -5.414 -7.055 -6.333 1.00 81.31 82 PRO A CA 1
ATOM 661 C C . PRO A 1 82 ? -5.384 -8.196 -5.306 1.00 81.31 82 PRO A C 1
ATOM 663 O O . PRO A 1 82 ? -5.177 -7.947 -4.114 1.00 81.31 82 PRO A O 1
ATOM 666 N N . SER A 1 83 ? -5.563 -9.442 -5.750 1.00 80.44 83 SER A N 1
ATOM 667 C CA . SER A 1 83 ? -5.528 -10.627 -4.893 1.00 80.44 83 SER A CA 1
ATOM 668 C C . SER A 1 83 ? -4.101 -11.097 -4.575 1.00 80.44 83 SER A C 1
ATOM 670 O O . SER A 1 83 ? -3.882 -11.758 -3.558 1.00 80.44 83 SER A O 1
ATOM 672 N N . THR A 1 84 ? -3.098 -10.686 -5.358 1.00 81.81 84 THR A N 1
ATOM 673 C CA . THR A 1 84 ? -1.699 -11.122 -5.215 1.00 81.81 84 THR A CA 1
ATOM 674 C C . THR A 1 84 ? -0.839 -10.065 -4.524 1.00 81.81 84 THR A C 1
ATOM 676 O O . THR A 1 84 ? -1.193 -8.891 -4.433 1.00 81.81 84 THR A O 1
ATOM 679 N N . ASN A 1 85 ? 0.315 -10.455 -3.978 1.00 81.62 85 ASN A N 1
ATOM 680 C CA . ASN A 1 85 ? 1.253 -9.505 -3.358 1.00 81.62 85 ASN A CA 1
ATOM 681 C C . ASN A 1 85 ? 2.140 -8.763 -4.375 1.00 81.62 85 ASN A C 1
ATOM 683 O O . ASN A 1 85 ? 3.078 -8.078 -3.974 1.00 81.62 85 ASN A O 1
ATOM 687 N N . GLU A 1 86 ? 1.828 -8.852 -5.670 1.00 81.75 86 GLU A N 1
ATOM 688 C CA . GLU A 1 86 ? 2.594 -8.236 -6.760 1.00 81.75 86 GLU A CA 1
ATOM 689 C C . GLU A 1 86 ? 2.720 -6.720 -6.611 1.00 81.75 86 GLU A C 1
ATOM 691 O O . GLU A 1 86 ? 3.785 -6.175 -6.889 1.00 81.75 86 GLU A O 1
ATOM 696 N N . LEU A 1 87 ? 1.689 -6.051 -6.076 1.00 85.00 87 LEU A N 1
ATOM 697 C CA . LEU A 1 87 ? 1.748 -4.622 -5.755 1.00 85.00 87 LEU A CA 1
ATOM 698 C C . LEU A 1 87 ? 2.973 -4.282 -4.894 1.00 85.00 87 LEU A C 1
ATOM 700 O O . LEU A 1 87 ? 3.667 -3.303 -5.158 1.00 85.00 87 LEU A O 1
ATOM 704 N N . PHE A 1 88 ? 3.240 -5.086 -3.862 1.00 84.00 88 PHE A N 1
ATOM 705 C CA . PHE A 1 88 ? 4.350 -4.841 -2.947 1.00 84.00 88 PHE A CA 1
ATOM 706 C C . PHE A 1 88 ? 5.686 -5.204 -3.582 1.00 84.00 88 PHE A C 1
ATOM 708 O O . PHE A 1 88 ? 6.658 -4.489 -3.374 1.00 84.00 88 PHE A O 1
ATOM 715 N N . GLU A 1 89 ? 5.739 -6.280 -4.368 1.00 85.94 89 GLU A N 1
ATOM 716 C CA . GLU A 1 89 ? 6.959 -6.690 -5.065 1.00 85.94 89 GLU A CA 1
ATOM 717 C C . GLU A 1 89 ? 7.405 -5.642 -6.094 1.00 85.94 89 GLU A C 1
ATOM 719 O O . GLU A 1 89 ? 8.568 -5.258 -6.098 1.00 85.94 89 GLU A O 1
ATOM 724 N N . ILE A 1 90 ? 6.482 -5.096 -6.889 1.00 83.12 90 ILE A N 1
ATOM 725 C CA . ILE A 1 90 ? 6.781 -4.045 -7.877 1.00 83.12 90 ILE A CA 1
ATOM 726 C C . ILE A 1 90 ? 7.124 -2.714 -7.186 1.00 83.12 90 ILE A C 1
ATOM 728 O O . ILE A 1 90 ? 7.961 -1.947 -7.663 1.00 83.12 90 ILE A O 1
ATOM 732 N N . ALA A 1 91 ? 6.512 -2.431 -6.033 1.00 83.56 91 ALA A N 1
ATOM 733 C CA . ALA A 1 91 ? 6.818 -1.234 -5.255 1.00 83.56 91 ALA A CA 1
ATOM 734 C C . ALA A 1 91 ? 8.192 -1.280 -4.557 1.00 83.56 91 ALA A C 1
ATOM 736 O O . ALA A 1 91 ? 8.716 -0.217 -4.222 1.00 83.56 91 ALA A O 1
ATOM 737 N N . LYS A 1 92 ? 8.795 -2.464 -4.347 1.00 84.38 92 LYS A N 1
ATOM 738 C CA . LYS A 1 92 ? 10.102 -2.603 -3.665 1.00 84.38 92 LYS A CA 1
ATOM 739 C C . LYS A 1 92 ? 11.230 -1.882 -4.385 1.00 84.38 92 LYS A C 1
ATOM 741 O O . LYS A 1 92 ? 12.067 -1.273 -3.726 1.00 84.38 92 LYS A O 1
ATOM 746 N N . ASP A 1 93 ? 11.225 -1.915 -5.712 1.00 82.69 93 ASP A N 1
ATOM 747 C CA . ASP A 1 93 ? 12.254 -1.259 -6.521 1.00 82.69 93 ASP A CA 1
ATOM 748 C C . ASP A 1 93 ? 12.114 0.275 -6.502 1.00 82.69 93 ASP A C 1
ATOM 750 O O . ASP A 1 93 ? 12.956 0.991 -7.039 1.00 82.69 93 ASP A O 1
ATOM 754 N N . GLY A 1 94 ? 11.041 0.808 -5.900 1.00 83.81 94 GLY A N 1
ATOM 755 C CA . GLY A 1 94 ? 10.785 2.242 -5.749 1.00 83.81 94 GLY A CA 1
ATOM 756 C C . GLY A 1 94 ? 10.384 2.953 -7.043 1.00 83.81 94 GLY A C 1
ATOM 757 O O . GLY A 1 94 ? 9.844 4.056 -6.990 1.00 83.81 94 GLY A O 1
ATOM 758 N N . VAL A 1 95 ? 10.572 2.313 -8.200 1.00 84.25 95 VAL A N 1
ATOM 759 C CA . VAL A 1 95 ? 10.240 2.864 -9.519 1.00 84.25 95 VAL A CA 1
ATOM 760 C C . VAL A 1 95 ? 8.749 3.186 -9.623 1.00 84.25 95 VAL A C 1
ATOM 762 O O . VAL A 1 95 ? 8.393 4.291 -10.023 1.00 84.25 95 VAL A O 1
ATOM 765 N N . LEU A 1 96 ? 7.874 2.279 -9.175 1.00 84.50 96 LEU A N 1
ATOM 766 C CA . LEU A 1 96 ? 6.425 2.511 -9.147 1.00 84.50 96 LEU A CA 1
ATOM 767 C C . LEU A 1 96 ? 6.057 3.766 -8.339 1.00 84.50 96 LEU A C 1
ATOM 769 O O . LEU A 1 96 ? 5.243 4.572 -8.781 1.00 84.50 96 LEU A O 1
ATOM 773 N N . LEU A 1 97 ? 6.680 3.946 -7.170 1.00 84.94 97 LEU A N 1
ATOM 774 C CA . LEU A 1 97 ? 6.433 5.095 -6.297 1.00 84.94 97 LEU A CA 1
ATOM 775 C C . LEU A 1 97 ? 6.937 6.393 -6.933 1.00 84.94 97 LEU A C 1
ATOM 777 O O . LEU A 1 97 ? 6.227 7.393 -6.891 1.00 84.94 97 LEU A O 1
ATOM 781 N N . TRP A 1 98 ? 8.113 6.364 -7.567 1.00 85.12 98 TRP A N 1
ATOM 782 C CA . TRP A 1 98 ? 8.668 7.512 -8.283 1.00 85.12 98 TRP A CA 1
ATOM 783 C C . TRP A 1 98 ? 7.735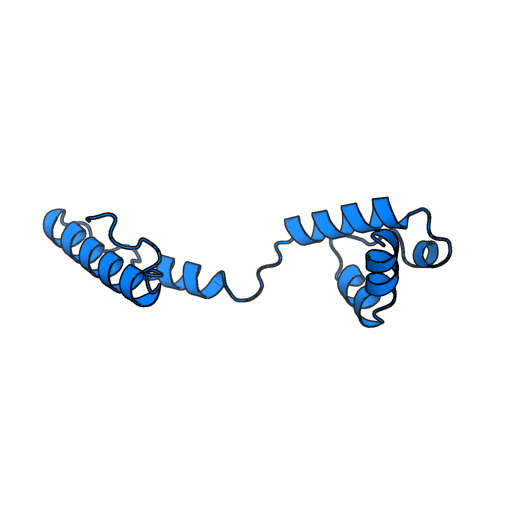 7.999 -9.396 1.00 85.12 98 TRP A C 1
ATOM 785 O O . TRP A 1 98 ? 7.342 9.166 -9.389 1.00 85.12 98 TRP A O 1
ATOM 795 N N . TYR A 1 99 ? 7.316 7.110 -10.302 1.00 81.19 99 TYR A N 1
ATOM 796 C CA . TYR A 1 99 ? 6.393 7.454 -11.391 1.00 81.19 99 TYR A CA 1
ATOM 797 C C . TYR A 1 99 ? 5.045 7.949 -10.867 1.00 81.19 99 TYR A C 1
ATOM 799 O O . TYR A 1 99 ? 4.521 8.950 -11.358 1.00 81.19 99 TYR A O 1
ATOM 807 N N . TYR A 1 100 ? 4.518 7.298 -9.826 1.00 78.81 100 TYR A N 1
ATOM 808 C CA . TYR A 1 100 ? 3.282 7.731 -9.190 1.00 78.81 100 TYR A CA 1
ATOM 809 C C . TYR A 1 100 ? 3.405 9.158 -8.645 1.00 78.81 100 TYR A C 1
ATOM 811 O O . TYR A 1 100 ? 2.544 9.980 -8.926 1.00 78.81 100 TYR A O 1
ATOM 819 N N . THR A 1 101 ? 4.488 9.490 -7.931 1.00 77.38 101 THR A N 1
ATOM 820 C CA . THR A 1 101 ? 4.709 10.848 -7.401 1.00 77.38 101 THR A CA 1
ATOM 821 C C . THR A 1 101 ? 4.981 11.897 -8.478 1.00 77.38 101 THR A C 1
ATOM 823 O O . THR A 1 101 ? 4.497 13.022 -8.356 1.00 77.38 101 THR A O 1
ATOM 826 N N . LEU A 1 102 ? 5.709 11.542 -9.542 1.00 75.62 102 LEU A N 1
ATOM 827 C CA . LEU A 1 102 ? 6.022 12.457 -10.641 1.00 75.62 102 LEU A CA 1
ATOM 828 C C . LEU A 1 102 ? 4.751 12.904 -11.366 1.00 75.62 102 LEU A C 1
ATOM 830 O O . LEU A 1 102 ? 4.640 14.052 -11.767 1.00 75.62 102 LEU A O 1
ATOM 834 N N . SER A 1 103 ? 3.767 12.016 -11.476 1.00 67.50 103 SER A N 1
ATOM 835 C CA . SER A 1 103 ? 2.501 12.314 -12.140 1.00 67.50 103 SER A CA 1
ATOM 836 C C . SER A 1 103 ? 1.615 13.330 -11.389 1.00 67.50 103 SER A C 1
ATOM 838 O O . SER A 1 103 ? 0.633 13.811 -11.951 1.00 67.50 103 SER A O 1
ATOM 840 N N . PHE A 1 104 ? 1.947 13.681 -10.138 1.00 66.00 104 PHE A N 1
ATOM 841 C CA . PHE A 1 104 ? 1.274 14.742 -9.368 1.00 66.00 104 PHE A CA 1
ATOM 842 C C . PHE A 1 104 ? 2.035 16.078 -9.344 1.00 66.00 104 PHE A C 1
ATOM 844 O O . PHE A 1 104 ? 1.524 17.038 -8.764 1.00 66.00 104 PHE A O 1
ATOM 851 N N . THR A 1 105 ? 3.241 16.138 -9.917 1.00 59.72 105 THR A N 1
ATOM 852 C CA . THR A 1 105 ? 4.078 17.352 -9.979 1.00 59.72 105 THR A CA 1
ATOM 853 C C . THR A 1 105 ? 3.986 17.988 -11.359 1.00 59.72 105 THR A C 1
ATOM 855 O O . THR A 1 105 ? 3.860 19.231 -11.416 1.00 59.72 105 THR A O 1
#

InterPro domains:
  IPR036872 CH domain superfamily [G3DSA:1.10.418.10] (44-101)
  IPR036872 CH domain superfamily [SSF47576] (52-97)
  IPR039959 Fimbrin/Plastin [PTHR19961] (3-97)

pLDDT: mean 71.46, std 13.17, range [41.31, 87.38]

Secondary structure (DSSP, 8-state):
-----TT----HHHHHHHHHHHHHHHHHHH----S-TTHHHHHHHHTTS----HHHHHHHHHHHHHHSTT-TTGGGT-SPPTTSTHHHHHHHTSHHHHHHHHTT-

Sequence (105 aa):
DLYQNTDEEVDFELFLKVYLKLQTFANSRTGSSPKNSSAFLKAATTTLLHTISESEKSSYVTHINHYLSQDEFLNKYLPIDPSTNELFEIAKDGVLLWYYTLSFT